Protein AF-A0A3B9L7R1-F1 (afdb_monomer_lite)

Radius of gyration: 24.93 Å; chains: 1; bounding box: 44×36×68 Å

pLDDT: mean 89.35, std 8.51, range [60.0, 98.0]

Secondary structure (DSSP, 8-state):
--SGGGG--TTEEEEEEEETTTEEEEEEEE-SSHHHHHHHHHHHHHHHHHHTTS-GGGSPPTTSS-GGG---PPPPPGGG-----EEEEEEES-TTHHHHHHHHHHHTT--EEEEEEEPPPTT--EEEEEEEE-

Foldseek 3Di:
DPDPQVPQDDQKDKDWDADPPVGTDIDIGRPDDDVVVVVVVVVLVVLCVVCVPPDPVPHCPNVNDDPVPDDDDDDDDPVPDDDKDKDKDKDFPDPPPVVVVVVVCVVVVWAWPDKDWDDDDVPDRIIIIITITD

Structure (mmCIF, N/CA/C/O backbone):
data_AF-A0A3B9L7R1-F1
#
_entry.id   AF-A0A3B9L7R1-F1
#
loop_
_atom_site.group_PDB
_atom_site.id
_atom_site.type_symbol
_atom_site.label_atom_id
_atom_site.label_alt_id
_atom_site.label_comp_id
_atom_site.label_asym_id
_atom_site.label_entity_id
_atom_site.label_seq_id
_atom_site.pdbx_PDB_ins_code
_atom_site.Cartn_x
_atom_site.Cartn_y
_atom_site.Cartn_z
_atom_site.occupancy
_atom_site.B_iso_or_equiv
_atom_site.auth_seq_id
_atom_site.auth_comp_id
_atom_site.auth_asym_id
_atom_site.auth_atom_id
_atom_site.pdbx_PDB_model_num
ATOM 1 N N . GLU A 1 1 ? 4.585 0.210 10.144 1.00 60.00 1 GLU A N 1
ATOM 2 C CA . GLU A 1 1 ? 6.031 0.417 10.405 1.00 60.00 1 GLU A CA 1
ATOM 3 C C . GLU A 1 1 ? 6.933 -0.727 9.938 1.00 60.00 1 GLU A C 1
ATOM 5 O O . GLU A 1 1 ? 7.865 -0.462 9.199 1.00 60.00 1 GLU A O 1
ATOM 10 N N . LYS A 1 2 ? 6.668 -2.006 10.263 1.00 78.19 2 LYS A N 1
ATOM 11 C CA . LYS A 1 2 ? 7.556 -3.128 9.857 1.00 78.19 2 LYS A CA 1
ATOM 12 C C . LYS A 1 2 ? 7.696 -3.366 8.339 1.00 78.19 2 LYS A C 1
ATOM 14 O O . LYS A 1 2 ? 8.600 -4.076 7.912 1.00 78.19 2 LYS A O 1
ATOM 19 N N . ARG A 1 3 ? 6.785 -2.841 7.512 1.00 85.50 3 ARG A N 1
ATOM 20 C CA . ARG A 1 3 ? 6.830 -2.999 6.048 1.00 85.50 3 ARG A CA 1
ATOM 21 C C . ARG A 1 3 ? 7.720 -1.916 5.443 1.00 85.50 3 ARG A C 1
ATOM 23 O O . ARG A 1 3 ? 7.533 -0.749 5.760 1.00 85.50 3 ARG A O 1
ATOM 30 N N . LEU A 1 4 ? 8.624 -2.289 4.533 1.00 85.62 4 LEU A N 1
ATOM 31 C CA . LEU A 1 4 ? 9.566 -1.350 3.903 1.00 85.62 4 LEU A CA 1
ATOM 32 C C . LEU A 1 4 ? 8.863 -0.150 3.254 1.00 85.62 4 LEU A C 1
ATOM 34 O O . LEU A 1 4 ? 9.280 0.981 3.475 1.00 85.62 4 LEU A O 1
ATOM 38 N N . ILE A 1 5 ? 7.745 -0.380 2.557 1.00 92.50 5 ILE A N 1
ATOM 39 C CA . ILE A 1 5 ? 6.967 0.694 1.919 1.00 92.50 5 ILE A CA 1
ATOM 40 C C . ILE A 1 5 ? 6.410 1.721 2.920 1.00 92.50 5 ILE A C 1
ATOM 42 O O . ILE A 1 5 ? 6.245 2.880 2.572 1.00 92.50 5 ILE A O 1
ATOM 46 N N . ALA A 1 6 ? 6.179 1.333 4.179 1.00 92.69 6 ALA A N 1
ATOM 47 C CA . ALA A 1 6 ? 5.693 2.246 5.215 1.00 92.69 6 ALA A CA 1
ATOM 48 C C . ALA A 1 6 ? 6.770 3.231 5.706 1.00 92.69 6 ALA A C 1
ATOM 50 O O . ALA A 1 6 ? 6.447 4.152 6.445 1.00 92.69 6 ALA A O 1
ATOM 51 N N . ASN A 1 7 ? 8.035 3.016 5.332 1.00 91.44 7 ASN A N 1
ATOM 52 C CA . ASN A 1 7 ? 9.168 3.874 5.690 1.00 91.44 7 ASN A CA 1
ATOM 53 C C . ASN A 1 7 ? 9.661 4.707 4.494 1.00 91.44 7 ASN A C 1
ATOM 55 O O . ASN A 1 7 ? 10.719 5.332 4.564 1.00 91.44 7 ASN A O 1
ATOM 59 N N . VAL A 1 8 ? 8.917 4.696 3.386 1.00 91.75 8 VAL A N 1
ATOM 60 C CA . VAL A 1 8 ? 9.177 5.534 2.214 1.00 91.75 8 VAL A CA 1
ATOM 61 C C . VAL A 1 8 ? 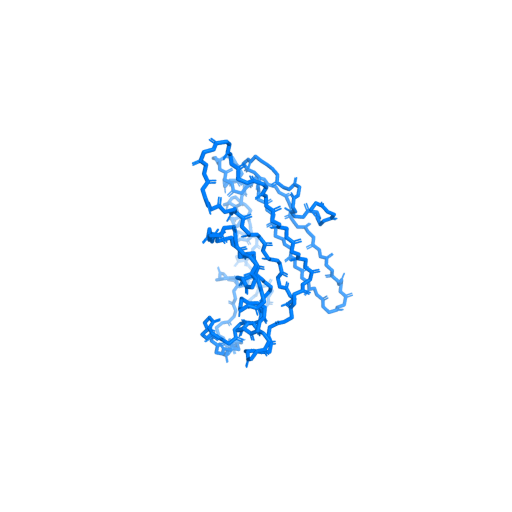8.664 6.929 2.545 1.00 91.75 8 VAL A C 1
ATOM 63 O O . VAL A 1 8 ? 7.462 7.167 2.575 1.00 91.75 8 VAL A O 1
ATOM 66 N N . ASN A 1 9 ? 9.595 7.827 2.857 1.00 89.56 9 ASN A N 1
ATOM 67 C CA . ASN A 1 9 ? 9.307 9.168 3.355 1.00 89.56 9 ASN A CA 1
ATOM 68 C C . ASN A 1 9 ? 9.785 10.244 2.371 1.00 89.56 9 ASN A C 1
ATOM 70 O O . ASN A 1 9 ? 10.640 10.002 1.517 1.00 89.56 9 ASN A O 1
ATOM 74 N N . GLY A 1 10 ? 9.279 11.466 2.545 1.00 87.31 10 GLY A N 1
ATOM 75 C CA . GLY A 1 10 ? 9.651 12.610 1.712 1.00 87.31 10 GLY A CA 1
ATOM 76 C C . GLY A 1 10 ? 9.084 12.512 0.293 1.00 87.31 10 GLY A C 1
ATOM 77 O O . GLY A 1 10 ? 8.002 11.972 0.090 1.00 87.31 10 GLY A O 1
ATOM 78 N N . ALA A 1 11 ? 9.812 13.042 -0.692 1.00 86.19 11 ALA A N 1
ATOM 79 C CA . ALA A 1 11 ? 9.404 13.066 -2.104 1.00 86.19 11 ALA A CA 1
ATOM 80 C C . ALA A 1 11 ? 9.800 11.788 -2.880 1.00 86.19 11 ALA A C 1
ATOM 82 O O . ALA A 1 11 ? 10.057 11.833 -4.085 1.00 86.19 11 ALA A O 1
ATOM 83 N N . MET A 1 12 ? 9.915 10.659 -2.179 1.00 94.62 12 MET A N 1
ATOM 84 C CA . MET A 1 12 ? 10.350 9.383 -2.744 1.00 94.62 12 MET A CA 1
ATOM 85 C C . MET A 1 12 ? 9.148 8.514 -3.101 1.00 94.62 12 MET A C 1
ATOM 87 O O . MET A 1 12 ? 8.154 8.488 -2.379 1.00 94.62 12 MET A O 1
ATOM 91 N N . ASN A 1 13 ? 9.276 7.743 -4.176 1.00 95.69 13 ASN A N 1
ATOM 92 C CA . ASN A 1 13 ? 8.288 6.757 -4.587 1.00 95.69 13 ASN A CA 1
ATOM 93 C C . ASN A 1 13 ? 8.817 5.344 -4.341 1.00 95.69 13 ASN A C 1
ATOM 95 O O . ASN A 1 13 ? 10.026 5.090 -4.314 1.00 95.69 13 ASN A O 1
ATOM 99 N N . ALA A 1 14 ? 7.885 4.407 -4.202 1.00 96.06 14 ALA A N 1
ATOM 100 C CA . ALA A 1 14 ? 8.196 2.995 -4.130 1.00 96.06 14 ALA A CA 1
ATOM 101 C C . ALA A 1 14 ? 7.119 2.144 -4.797 1.00 96.06 14 ALA A C 1
ATOM 103 O O . ALA A 1 14 ? 5.929 2.425 -4.673 1.00 96.06 14 ALA A O 1
ATOM 104 N N . VAL A 1 15 ? 7.546 1.066 -5.449 1.00 96.81 15 VAL A N 1
ATOM 105 C CA . VAL A 1 15 ? 6.666 0.058 -6.043 1.00 96.81 15 VAL A CA 1
ATOM 106 C C . VAL A 1 15 ? 7.059 -1.308 -5.493 1.00 96.81 15 VAL A C 1
ATOM 108 O O . VAL A 1 15 ? 8.208 -1.729 -5.630 1.00 96.81 15 VAL A O 1
ATOM 111 N N . VAL A 1 16 ? 6.111 -1.999 -4.855 1.00 96.69 16 VAL A N 1
ATOM 112 C CA . VAL A 1 16 ? 6.280 -3.394 -4.427 1.00 96.69 16 VAL A CA 1
ATOM 113 C C . VAL A 1 16 ? 5.617 -4.296 -5.455 1.00 96.69 16 VAL A C 1
ATOM 115 O O . VAL A 1 16 ? 4.417 -4.184 -5.691 1.00 96.69 16 VAL A O 1
ATOM 118 N N . VAL A 1 17 ? 6.386 -5.214 -6.031 1.00 96.88 17 VAL A N 1
ATOM 119 C CA . VAL A 1 17 ? 5.893 -6.228 -6.970 1.00 96.88 17 VAL A CA 1
ATOM 120 C C . VAL A 1 17 ? 6.008 -7.591 -6.301 1.00 96.88 17 VAL A C 1
ATOM 122 O O . VAL A 1 17 ? 7.053 -7.925 -5.748 1.00 96.88 17 VAL A O 1
ATOM 125 N N . LYS A 1 18 ? 4.931 -8.380 -6.312 1.00 96.31 18 LYS A N 1
ATOM 126 C CA . LYS A 1 18 ? 4.914 -9.740 -5.763 1.00 96.31 18 LYS A CA 1
ATOM 127 C C . LYS A 1 18 ? 4.829 -10.740 -6.908 1.00 96.31 18 LYS A C 1
ATOM 129 O O . LYS A 1 18 ? 3.757 -10.944 -7.464 1.00 96.31 18 LYS A O 1
ATOM 134 N N . GLY A 1 19 ? 5.957 -11.365 -7.230 1.00 96.88 19 GLY A N 1
ATOM 135 C CA . GLY A 1 19 ? 5.985 -12.523 -8.118 1.00 96.88 19 GLY A CA 1
ATOM 136 C C . GLY A 1 19 ? 5.716 -13.823 -7.359 1.00 96.88 19 GLY A C 1
ATOM 137 O O . GLY A 1 19 ? 5.977 -13.927 -6.154 1.00 96.88 19 GLY A O 1
ATOM 138 N N . ASP A 1 20 ? 5.213 -14.816 -8.082 1.00 96.12 20 ASP A N 1
ATOM 139 C CA . ASP A 1 20 ? 5.009 -16.187 -7.616 1.00 96.12 20 ASP A CA 1
ATOM 140 C C . ASP A 1 20 ? 6.343 -16.881 -7.291 1.00 96.12 20 ASP A C 1
ATOM 142 O O . ASP A 1 20 ? 6.489 -17.431 -6.201 1.00 96.12 20 ASP A O 1
ATOM 146 N N . ALA A 1 21 ? 7.340 -16.768 -8.175 1.00 96.06 21 ALA A N 1
ATOM 147 C CA . ALA A 1 21 ? 8.665 -17.364 -7.999 1.00 96.06 21 ALA A CA 1
ATOM 148 C C . ALA A 1 21 ? 9.653 -16.447 -7.253 1.00 96.06 21 ALA A C 1
ATOM 150 O O . ALA A 1 21 ? 10.284 -16.864 -6.284 1.00 96.06 21 ALA A O 1
ATOM 151 N N . VAL A 1 22 ? 9.788 -15.185 -7.684 1.00 96.44 22 VAL A N 1
ATOM 152 C CA . VAL A 1 22 ? 10.776 -14.234 -7.122 1.00 96.44 22 VAL A CA 1
ATOM 153 C C . VAL A 1 22 ? 10.361 -13.674 -5.756 1.00 96.44 22 VAL A C 1
ATOM 155 O O . VAL A 1 22 ? 11.182 -13.153 -5.004 1.00 96.44 22 VAL A O 1
ATOM 158 N N . GLY A 1 23 ? 9.082 -13.796 -5.396 1.00 95.88 23 GLY A N 1
ATOM 159 C CA . GLY A 1 23 ? 8.561 -13.225 -4.163 1.00 95.88 23 GLY A CA 1
ATOM 160 C C . GLY A 1 23 ? 8.419 -11.696 -4.225 1.00 95.88 23 GLY A C 1
ATOM 161 O O . GLY A 1 23 ? 8.178 -11.148 -5.300 1.00 95.88 23 GLY A O 1
ATOM 162 N N . PRO A 1 24 ? 8.438 -10.998 -3.072 1.00 94.88 24 PRO A N 1
ATOM 163 C CA . PRO A 1 24 ? 8.286 -9.547 -3.031 1.00 94.88 24 PRO A CA 1
ATOM 164 C C . PRO A 1 24 ? 9.594 -8.828 -3.399 1.00 94.88 24 PRO A C 1
ATOM 166 O O . PRO A 1 24 ? 10.605 -8.986 -2.719 1.00 94.88 24 PRO A O 1
ATOM 169 N N . THR A 1 25 ? 9.545 -7.972 -4.414 1.00 96.38 25 THR A N 1
ATOM 170 C CA . THR A 1 25 ? 10.625 -7.057 -4.813 1.00 96.38 25 THR A CA 1
ATOM 171 C C . THR A 1 25 ? 10.189 -5.608 -4.610 1.00 96.38 25 THR A C 1
ATOM 173 O O . THR A 1 25 ? 9.035 -5.269 -4.871 1.00 96.38 25 THR A O 1
ATOM 176 N N . LEU A 1 26 ? 11.102 -4.749 -4.155 1.00 95.56 26 LEU A N 1
ATOM 177 C CA . LEU A 1 26 ? 10.859 -3.323 -3.924 1.00 95.56 26 LEU A CA 1
ATOM 178 C C . LEU A 1 26 ? 11.737 -2.492 -4.863 1.00 95.56 26 LEU A C 1
ATOM 180 O O . LEU A 1 26 ? 12.957 -2.637 -4.851 1.00 95.56 26 LEU A O 1
ATOM 184 N N . TYR A 1 27 ? 11.118 -1.583 -5.605 1.00 96.31 27 TYR A N 1
ATOM 185 C CA . TYR A 1 27 ? 11.792 -0.562 -6.402 1.00 96.31 27 TYR A CA 1
ATOM 186 C C . TYR A 1 27 ? 11.580 0.778 -5.709 1.00 96.31 27 TYR A C 1
ATOM 188 O O . TYR A 1 27 ? 10.436 1.146 -5.452 1.00 96.31 27 TYR A O 1
ATOM 196 N N . TYR A 1 28 ? 12.658 1.477 -5.366 1.00 96.12 28 TYR A N 1
ATOM 197 C CA . TYR A 1 28 ? 12.626 2.706 -4.571 1.00 96.12 28 TYR A CA 1
ATOM 198 C C . TYR A 1 28 ? 13.508 3.775 -5.214 1.00 96.12 28 TYR A C 1
ATOM 200 O O . TYR A 1 28 ? 14.631 3.486 -5.623 1.00 96.12 28 TYR A O 1
ATOM 208 N N . GLY A 1 29 ? 13.011 5.008 -5.285 1.00 95.31 29 GLY A N 1
ATOM 209 C CA . GLY A 1 29 ? 13.726 6.120 -5.904 1.00 95.31 29 GLY A CA 1
ATOM 210 C C . GLY A 1 29 ? 12.889 7.394 -5.959 1.00 95.31 29 GLY A C 1
ATOM 211 O O . GLY A 1 29 ? 11.747 7.422 -5.503 1.00 95.31 29 GLY A O 1
ATOM 212 N N . ALA A 1 30 ? 13.453 8.464 -6.516 1.00 94.75 30 ALA A N 1
ATOM 213 C CA . ALA A 1 30 ? 12.689 9.677 -6.785 1.00 94.75 30 ALA A CA 1
ATOM 214 C C . ALA A 1 30 ? 11.674 9.395 -7.904 1.00 94.75 30 ALA A C 1
ATOM 216 O O . ALA A 1 30 ? 12.059 8.984 -8.996 1.00 94.75 30 ALA A O 1
ATOM 217 N N . GLY A 1 31 ? 10.384 9.601 -7.633 1.00 93.06 31 GLY A N 1
ATOM 218 C CA . GLY A 1 31 ? 9.323 9.413 -8.632 1.00 93.06 31 GLY A CA 1
ATOM 219 C C . GLY A 1 31 ? 8.888 10.692 -9.341 1.00 93.06 31 GLY A C 1
ATOM 220 O O . GLY A 1 31 ? 7.933 10.668 -10.111 1.00 93.06 31 GLY A O 1
ATOM 221 N N . ALA A 1 32 ? 9.553 11.809 -9.050 1.00 92.31 32 ALA A N 1
ATOM 222 C CA . ALA A 1 32 ? 9.305 13.110 -9.650 1.00 92.31 32 ALA A CA 1
ATOM 223 C C . ALA A 1 32 ? 10.597 13.943 -9.666 1.00 92.31 32 ALA A C 1
ATOM 225 O O . ALA A 1 32 ? 11.584 13.600 -9.014 1.00 92.31 32 ALA A O 1
ATOM 226 N N . GLY A 1 33 ? 10.565 15.067 -10.384 1.00 93.75 33 GLY A N 1
ATOM 227 C CA . GLY A 1 33 ? 11.691 15.992 -10.526 1.00 93.75 33 GLY A CA 1
ATOM 228 C C . GLY A 1 33 ? 12.272 15.995 -11.938 1.00 93.75 33 GLY A C 1
ATOM 229 O O . GLY A 1 33 ? 12.137 15.026 -12.678 1.00 93.75 33 GLY A O 1
ATOM 230 N N . ALA A 1 34 ? 12.915 17.101 -12.319 1.00 96.31 34 ALA A N 1
ATOM 231 C CA . ALA A 1 34 ? 13.405 17.295 -13.683 1.00 96.31 34 ALA A CA 1
ATOM 232 C C . ALA A 1 34 ? 14.426 16.222 -14.098 1.00 96.31 34 ALA A C 1
ATOM 234 O O . ALA A 1 34 ? 14.240 15.572 -15.122 1.00 96.31 34 ALA A O 1
ATOM 235 N N . GLU A 1 35 ? 15.464 15.995 -13.289 1.00 95.94 35 GLU A N 1
ATOM 236 C CA . GLU A 1 35 ? 16.515 15.019 -13.605 1.00 95.94 35 GLU A CA 1
ATOM 237 C C . GLU A 1 35 ? 16.044 13.555 -13.496 1.00 95.94 35 GLU A C 1
ATOM 239 O O . GLU A 1 35 ? 16.293 12.806 -14.442 1.00 95.94 35 GLU A O 1
ATOM 244 N N . PRO A 1 36 ? 15.316 13.118 -12.439 1.00 94.06 36 PRO A N 1
ATOM 245 C CA . PRO A 1 36 ? 14.785 11.752 -12.379 1.00 94.06 36 PRO A CA 1
ATOM 246 C C . PRO A 1 36 ? 13.859 11.415 -13.552 1.00 94.06 36 PRO A C 1
ATOM 248 O O . PRO A 1 36 ? 13.988 10.349 -14.152 1.00 94.06 36 PRO A O 1
ATOM 251 N N . THR A 1 37 ? 12.976 12.342 -13.933 1.00 95.81 37 THR A N 1
ATOM 252 C CA . THR A 1 37 ? 12.086 12.149 -15.084 1.00 95.81 37 THR A CA 1
ATOM 253 C C . THR A 1 37 ? 12.866 12.153 -16.401 1.00 95.81 37 THR A C 1
ATOM 255 O O . THR A 1 37 ? 12.630 11.293 -17.246 1.00 95.81 37 THR A O 1
ATOM 258 N N . ALA A 1 38 ? 13.831 13.066 -16.580 1.00 97.06 38 ALA A N 1
ATOM 259 C CA . ALA A 1 38 ? 14.669 13.102 -17.781 1.00 97.06 38 ALA A CA 1
ATOM 260 C C . ALA A 1 38 ? 15.504 11.823 -17.949 1.00 97.06 38 ALA A C 1
ATOM 262 O O . ALA A 1 38 ? 15.672 11.353 -19.071 1.00 97.06 38 ALA A O 1
ATOM 263 N N . SER A 1 39 ? 15.979 11.233 -16.849 1.00 96.75 39 SER A N 1
ATOM 264 C CA . SER A 1 39 ? 16.698 9.955 -16.859 1.00 96.75 39 SER A CA 1
ATOM 265 C C . SER A 1 39 ? 15.862 8.832 -17.487 1.00 96.75 39 SER A C 1
ATOM 267 O O . SER A 1 39 ? 16.340 8.146 -18.390 1.00 96.75 39 SER A O 1
ATOM 269 N N . ALA A 1 40 ? 14.590 8.701 -17.088 1.00 94.56 40 ALA A N 1
ATOM 270 C CA . ALA A 1 40 ? 13.672 7.724 -17.679 1.00 94.56 40 ALA A CA 1
ATOM 271 C C . ALA A 1 40 ? 13.416 7.999 -19.172 1.00 94.56 40 ALA A C 1
ATOM 273 O O . ALA A 1 40 ? 13.486 7.084 -19.986 1.00 94.56 40 ALA A O 1
ATOM 274 N N . VAL A 1 41 ? 13.214 9.267 -19.551 1.00 95.38 41 VAL A N 1
ATOM 275 C CA . VAL A 1 41 ? 13.033 9.658 -20.962 1.00 95.38 41 VAL A CA 1
ATOM 276 C C . VAL A 1 41 ? 14.256 9.291 -21.812 1.00 95.38 41 VAL A C 1
ATOM 278 O O . VAL A 1 41 ? 14.110 8.762 -22.911 1.00 95.38 41 VAL A O 1
ATOM 281 N N . VAL A 1 42 ? 15.473 9.557 -21.326 1.00 96.62 42 VAL A N 1
ATOM 282 C CA . VAL A 1 42 ? 16.710 9.224 -22.051 1.00 96.62 42 VAL A CA 1
ATOM 283 C C . VAL A 1 42 ? 16.897 7.711 -22.171 1.00 96.62 42 VAL A C 1
ATOM 285 O O . VAL A 1 42 ? 17.340 7.252 -23.223 1.00 96.62 42 VAL A O 1
ATOM 288 N N . ALA A 1 43 ? 16.541 6.934 -21.143 1.00 92.38 43 ALA A N 1
ATOM 289 C CA . ALA A 1 43 ? 16.587 5.474 -21.207 1.00 92.38 43 ALA A CA 1
ATOM 290 C C . ALA A 1 43 ? 15.699 4.931 -22.342 1.00 92.38 43 ALA A C 1
ATOM 292 O O . ALA A 1 43 ? 16.196 4.192 -23.193 1.00 92.38 43 ALA A O 1
ATOM 293 N N . ASP A 1 44 ? 14.446 5.391 -22.435 1.00 89.06 44 ASP A N 1
ATOM 294 C CA . ASP A 1 44 ? 13.525 4.990 -23.508 1.00 89.06 44 ASP A CA 1
ATOM 295 C C . ASP A 1 44 ? 14.053 5.385 -24.899 1.00 89.06 44 ASP A C 1
ATOM 297 O O . ASP A 1 44 ? 13.984 4.601 -25.849 1.00 89.06 44 ASP A O 1
ATOM 301 N N . LEU A 1 45 ? 14.635 6.584 -25.039 1.00 91.62 45 LEU A N 1
ATOM 302 C CA . LEU A 1 45 ? 15.249 7.023 -26.299 1.00 91.62 45 LEU A CA 1
ATOM 303 C C . LEU A 1 45 ? 16.407 6.110 -26.729 1.00 91.62 45 LEU A C 1
ATOM 305 O O . LEU A 1 45 ? 16.534 5.790 -27.915 1.00 91.62 45 LEU A O 1
ATOM 309 N N . VAL A 1 46 ? 17.245 5.680 -25.782 1.00 90.50 46 VAL A N 1
ATOM 310 C CA . VAL A 1 46 ? 18.349 4.748 -26.047 1.00 90.50 46 VAL A CA 1
ATOM 311 C C . VAL A 1 46 ? 17.817 3.375 -26.452 1.00 90.50 46 VAL A C 1
ATOM 313 O O . VAL A 1 46 ? 18.318 2.804 -27.424 1.00 90.50 46 VAL A O 1
ATOM 316 N N . ASP A 1 47 ? 16.796 2.860 -25.769 1.00 86.06 47 ASP A N 1
ATOM 317 C CA . ASP A 1 47 ? 16.186 1.569 -26.098 1.00 86.06 47 ASP A CA 1
ATOM 318 C C . ASP A 1 47 ? 15.581 1.577 -27.508 1.00 86.06 47 ASP A C 1
ATOM 320 O O . ASP A 1 47 ? 15.847 0.672 -28.306 1.00 86.06 47 ASP A O 1
ATOM 324 N N . ILE A 1 48 ? 14.860 2.642 -27.873 1.00 84.94 48 ILE A N 1
ATOM 325 C CA . ILE A 1 48 ? 14.311 2.824 -29.224 1.00 84.94 48 ILE A CA 1
ATOM 326 C C . ILE A 1 48 ? 15.432 2.864 -30.273 1.00 84.94 48 ILE A C 1
ATOM 328 O O . ILE A 1 48 ? 15.342 2.174 -31.293 1.00 84.94 48 ILE A O 1
ATOM 332 N N . ALA A 1 49 ? 16.496 3.637 -30.032 1.00 88.31 49 ALA A N 1
ATOM 333 C CA . ALA A 1 49 ? 17.600 3.788 -30.979 1.00 88.31 49 ALA A CA 1
ATOM 334 C C . ALA A 1 49 ? 18.375 2.476 -31.188 1.00 88.31 49 ALA A C 1
ATOM 336 O O . ALA A 1 49 ? 18.703 2.116 -32.319 1.00 88.31 49 ALA A O 1
ATOM 337 N N . ARG A 1 50 ? 18.631 1.715 -30.115 1.00 84.81 50 ARG A N 1
ATOM 338 C CA . ARG A 1 50 ? 19.334 0.421 -30.186 1.00 84.81 50 ARG A CA 1
ATOM 339 C C . ARG A 1 50 ? 18.546 -0.636 -30.950 1.00 84.81 50 ARG A C 1
ATOM 341 O O . ARG A 1 50 ? 19.138 -1.484 -31.615 1.00 84.81 50 ARG A O 1
ATOM 348 N N . LEU A 1 51 ? 17.222 -0.602 -30.842 1.00 83.12 51 LEU A N 1
ATOM 349 C CA . LEU A 1 51 ? 16.333 -1.613 -31.409 1.00 83.12 51 LEU A CA 1
ATOM 350 C C . LEU A 1 51 ? 15.831 -1.267 -32.816 1.00 83.12 51 LEU A C 1
ATOM 352 O O . LEU A 1 51 ? 15.114 -2.066 -33.420 1.00 83.12 51 LEU A O 1
ATOM 356 N N . GLN A 1 52 ? 16.239 -0.126 -33.378 1.00 79.06 52 GLN A N 1
ATOM 357 C CA . GLN A 1 52 ? 15.798 0.338 -34.695 1.00 79.06 52 GLN A CA 1
ATOM 358 C C . GLN A 1 52 ? 16.096 -0.669 -35.821 1.00 79.06 52 GLN A C 1
ATOM 360 O O . GLN A 1 52 ? 15.260 -0.868 -36.705 1.00 79.06 52 GLN A O 1
ATOM 365 N N . SER A 1 53 ? 17.243 -1.352 -35.752 1.00 80.38 53 SER A N 1
ATOM 366 C CA . SER A 1 53 ? 17.655 -2.388 -36.715 1.00 80.38 53 SER A CA 1
ATOM 367 C C . SER A 1 53 ? 17.322 -3.819 -36.273 1.00 80.38 53 SER A C 1
ATOM 369 O O . SER A 1 53 ? 17.575 -4.760 -37.021 1.00 80.38 53 SER A O 1
ATOM 371 N N . ALA A 1 54 ? 16.780 -4.011 -35.065 1.00 80.12 54 ALA A N 1
ATOM 372 C CA . ALA A 1 54 ? 16.415 -5.332 -34.554 1.00 80.12 54 ALA A CA 1
ATOM 373 C C . ALA A 1 54 ? 15.124 -5.835 -35.216 1.00 80.12 54 ALA A C 1
ATOM 375 O O . ALA A 1 54 ? 14.260 -5.032 -35.576 1.00 80.12 54 ALA A O 1
ATOM 376 N N . SER A 1 55 ? 14.962 -7.151 -35.360 1.00 76.62 55 SER A N 1
ATOM 377 C CA . SER A 1 55 ? 13.687 -7.744 -35.793 1.00 76.62 55 SER A CA 1
ATOM 378 C C . SER A 1 55 ? 12.594 -7.494 -34.748 1.00 76.62 55 SER A C 1
ATOM 380 O O . SER A 1 55 ? 12.897 -7.355 -33.565 1.00 76.62 55 SER A O 1
ATOM 382 N N . THR A 1 56 ? 11.323 -7.441 -35.156 1.00 72.06 56 THR A N 1
ATOM 383 C CA . THR A 1 56 ? 10.186 -7.154 -34.259 1.00 72.06 56 THR A CA 1
ATOM 384 C C . THR A 1 56 ? 10.127 -8.088 -33.045 1.00 72.06 56 THR A C 1
ATOM 386 O O . THR A 1 56 ? 9.769 -7.642 -31.959 1.00 72.06 56 THR A O 1
ATOM 389 N N . GLU A 1 57 ? 10.535 -9.353 -33.193 1.00 72.75 57 GLU A N 1
ATOM 390 C CA . GLU A 1 57 ? 10.585 -10.337 -32.100 1.00 72.75 57 GLU A CA 1
ATOM 391 C C . GLU A 1 57 ? 11.644 -10.019 -31.033 1.00 72.75 57 GLU A C 1
ATOM 393 O O . GLU A 1 57 ? 11.520 -10.453 -29.890 1.00 72.75 57 GLU A O 1
ATOM 398 N N . GLN A 1 58 ? 12.680 -9.262 -31.398 1.00 70.75 58 GLN A N 1
ATOM 399 C CA . GLN A 1 58 ? 13.797 -8.884 -30.529 1.00 70.75 58 GLN A CA 1
ATOM 400 C C . GLN A 1 58 ? 13.619 -7.494 -29.905 1.00 70.75 58 GLN A C 1
ATOM 402 O O . GLN A 1 58 ? 14.473 -7.061 -29.129 1.00 70.75 58 GLN A O 1
ATOM 407 N N . ARG A 1 59 ? 12.543 -6.771 -30.247 1.00 71.94 59 ARG A N 1
ATOM 408 C CA . ARG A 1 59 ? 12.262 -5.441 -29.697 1.00 71.94 59 ARG A CA 1
ATOM 409 C C . ARG A 1 59 ? 11.467 -5.548 -28.401 1.00 71.94 59 ARG A C 1
ATOM 411 O O . ARG A 1 59 ? 10.539 -6.347 -28.285 1.00 71.94 59 ARG A O 1
ATOM 418 N N . VAL A 1 60 ? 11.769 -4.663 -27.456 1.00 68.75 60 VAL A N 1
ATOM 419 C CA . VAL A 1 60 ? 10.813 -4.315 -26.403 1.00 68.75 60 VAL A CA 1
ATOM 420 C C . VAL A 1 60 ? 9.594 -3.682 -27.094 1.00 68.75 60 VAL A C 1
ATOM 422 O O . VAL A 1 60 ? 9.786 -2.845 -27.984 1.00 68.75 60 VAL A O 1
ATOM 425 N N . PRO A 1 61 ? 8.349 -4.081 -26.769 1.00 72.88 61 PRO A N 1
ATOM 426 C CA . PRO A 1 61 ? 7.173 -3.472 -27.377 1.00 72.88 61 PRO A CA 1
ATOM 427 C C . PRO A 1 61 ? 7.183 -1.959 -27.158 1.00 72.88 61 PRO A C 1
ATOM 429 O O . PRO A 1 61 ? 7.298 -1.512 -26.022 1.00 72.88 61 PRO A O 1
ATOM 432 N N . TYR A 1 62 ? 7.004 -1.174 -28.223 1.00 70.50 62 TYR A N 1
ATOM 433 C CA . TYR A 1 62 ? 7.012 0.294 -28.136 1.00 70.50 62 TYR A CA 1
ATOM 434 C C . TYR A 1 62 ? 5.980 0.855 -27.150 1.00 70.50 62 TYR A C 1
ATOM 436 O O . TYR A 1 62 ? 6.183 1.919 -26.583 1.00 70.50 62 TYR A O 1
ATOM 444 N N . LEU A 1 63 ? 4.870 0.137 -26.952 1.00 71.69 63 LEU A N 1
ATOM 445 C CA . LEU A 1 63 ? 3.800 0.513 -26.027 1.00 71.69 63 LEU A CA 1
ATOM 446 C C . LEU A 1 63 ? 4.016 -0.022 -24.601 1.00 71.69 63 LEU A C 1
ATOM 448 O O . LEU A 1 63 ? 3.172 0.198 -23.741 1.00 71.69 63 LEU A O 1
ATOM 452 N N . GLY A 1 64 ? 5.084 -0.785 -24.351 1.00 75.12 64 GLY A N 1
ATOM 453 C CA . GLY A 1 64 ? 5.311 -1.480 -23.078 1.00 75.12 64 GLY A CA 1
ATOM 454 C C . GLY A 1 64 ? 4.399 -2.693 -22.839 1.00 75.12 64 GLY A C 1
ATOM 455 O O . GLY A 1 64 ? 4.559 -3.393 -21.843 1.00 75.12 64 GLY A O 1
ATOM 456 N N . PHE A 1 65 ? 3.469 -2.990 -23.753 1.00 76.12 65 PHE A N 1
ATOM 457 C CA . PHE A 1 65 ? 2.613 -4.179 -23.730 1.00 76.12 65 PHE A CA 1
ATOM 458 C C . PHE A 1 65 ? 2.314 -4.677 -25.152 1.00 76.12 65 PHE A C 1
ATOM 460 O O . PHE A 1 65 ? 2.532 -3.974 -26.141 1.00 76.12 65 PHE A O 1
ATOM 467 N N . LYS A 1 66 ? 1.808 -5.909 -25.253 1.00 74.56 66 LYS A N 1
ATOM 468 C CA . LYS A 1 66 ? 1.416 -6.558 -26.508 1.00 74.56 66 LYS A CA 1
ATOM 469 C C . LYS A 1 66 ? -0.108 -6.540 -26.666 1.00 74.56 66 LYS A C 1
ATOM 471 O O . LYS A 1 66 ? -0.816 -7.071 -25.814 1.00 74.56 66 LYS A O 1
ATOM 476 N N . LEU A 1 67 ? -0.605 -5.916 -27.737 1.00 72.44 67 LEU A N 1
ATOM 477 C CA . LEU A 1 67 ? -2.045 -5.788 -28.028 1.00 72.44 67 LEU A CA 1
ATOM 478 C C . LEU A 1 67 ? -2.734 -7.148 -28.224 1.00 72.44 67 LEU A C 1
ATOM 480 O O . LEU A 1 67 ? -3.876 -7.323 -27.820 1.00 72.44 67 LEU A O 1
ATOM 484 N N . ASP A 1 68 ? -2.027 -8.112 -28.807 1.00 76.31 68 ASP A N 1
ATOM 485 C CA . ASP A 1 68 ? -2.497 -9.467 -29.107 1.00 76.31 68 ASP A CA 1
ATOM 486 C C . ASP A 1 68 ? -2.484 -10.414 -27.894 1.00 76.31 68 ASP A C 1
ATOM 488 O O . ASP A 1 68 ? -2.989 -11.530 -27.981 1.00 76.31 68 ASP A O 1
ATOM 492 N N . GLN A 1 69 ? -1.932 -9.979 -26.756 1.00 72.50 69 GLN A N 1
ATOM 493 C CA . GLN A 1 69 ? -1.818 -10.773 -25.524 1.00 72.50 69 GLN A CA 1
ATOM 494 C C . GLN A 1 69 ? -2.564 -10.145 -24.340 1.00 72.50 69 GLN A C 1
ATOM 496 O O .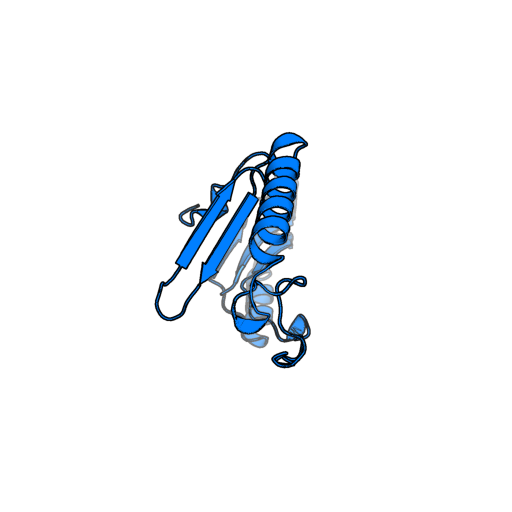 GLN A 1 69 ? -2.276 -10.449 -23.182 1.00 72.50 69 GLN A O 1
ATOM 501 N N . GLN A 1 70 ? -3.520 -9.251 -24.606 1.00 70.19 70 GLN A N 1
ATOM 502 C CA . GLN A 1 70 ? -4.307 -8.629 -23.547 1.00 70.19 70 GLN A CA 1
ATOM 503 C C . GLN A 1 70 ? -5.247 -9.648 -22.896 1.00 70.19 70 GLN A C 1
ATOM 505 O O . GLN A 1 70 ? -6.265 -10.045 -23.459 1.00 70.19 70 GLN A O 1
ATOM 510 N N . LEU A 1 71 ? -4.927 -10.032 -21.662 1.00 78.31 71 LEU A N 1
ATOM 511 C CA . LEU A 1 71 ? -5.882 -10.670 -20.766 1.00 78.31 71 LEU A CA 1
ATOM 512 C C . LEU A 1 71 ? -6.901 -9.615 -20.327 1.00 78.31 71 LEU A C 1
ATOM 514 O O . LEU A 1 71 ? -6.551 -8.643 -19.658 1.00 78.31 71 LEU A O 1
ATOM 518 N N . THR A 1 72 ? -8.168 -9.795 -20.693 1.00 82.12 72 THR A N 1
ATOM 519 C CA . THR A 1 72 ? -9.248 -8.958 -20.163 1.00 82.12 72 THR A CA 1
ATOM 520 C C . THR A 1 72 ? -9.658 -9.493 -18.798 1.00 82.12 72 THR A C 1
ATOM 522 O O . THR A 1 72 ? -10.433 -10.442 -18.696 1.00 82.12 72 THR A O 1
ATOM 525 N N . LEU A 1 73 ? -9.117 -8.896 -17.740 1.00 89.50 73 LEU A N 1
ATOM 526 C CA . LEU A 1 73 ? -9.585 -9.128 -16.378 1.00 89.50 73 LEU A CA 1
ATOM 527 C C . LEU A 1 73 ? -10.635 -8.065 -16.025 1.00 89.50 73 LEU A C 1
ATOM 529 O O . LEU A 1 73 ? -10.390 -6.880 -16.271 1.00 89.50 73 LEU A O 1
ATOM 533 N N . PRO A 1 74 ? -11.800 -8.449 -15.476 1.00 92.44 74 PRO A N 1
ATOM 534 C CA . PRO A 1 74 ? -12.790 -7.478 -15.038 1.00 92.44 74 PRO A CA 1
ATOM 535 C C . PRO A 1 74 ? -12.243 -6.662 -13.862 1.00 92.44 74 PRO A C 1
ATOM 537 O O . PRO A 1 74 ? -11.604 -7.198 -12.956 1.00 92.44 74 PRO A O 1
ATOM 540 N N . ILE A 1 75 ? -12.514 -5.358 -13.867 1.00 94.31 75 ILE A N 1
ATOM 541 C CA . ILE A 1 75 ? -12.220 -4.484 -12.730 1.00 94.31 75 ILE A CA 1
ATOM 542 C C . ILE A 1 75 ? -13.318 -4.705 -11.690 1.00 94.31 75 ILE A C 1
ATOM 544 O O . ILE A 1 75 ? -14.493 -4.481 -11.981 1.00 94.31 75 ILE A O 1
ATOM 548 N N . LEU A 1 76 ? -12.939 -5.142 -10.489 1.00 96.56 76 LEU A N 1
ATOM 549 C CA . LEU A 1 76 ? -13.895 -5.362 -9.407 1.00 96.56 76 LEU A CA 1
ATOM 550 C C . LEU A 1 76 ? -14.446 -4.027 -8.876 1.00 96.56 76 LEU A C 1
ATOM 552 O O . LEU A 1 76 ? -13.673 -3.084 -8.669 1.00 96.56 76 LEU A O 1
ATOM 556 N N . PRO A 1 77 ? -15.759 -3.934 -8.597 1.00 97.88 77 PRO A N 1
ATOM 557 C CA . PRO A 1 77 ? -16.312 -2.856 -7.790 1.00 97.88 77 PRO A CA 1
ATOM 558 C C . PRO A 1 77 ? -15.664 -2.821 -6.402 1.00 97.88 77 PRO A C 1
ATOM 560 O O . PRO A 1 77 ? -15.339 -3.859 -5.830 1.00 97.88 77 PRO A O 1
ATOM 563 N N . ILE A 1 78 ? -15.553 -1.632 -5.802 1.00 97.06 78 ILE A N 1
ATOM 564 C CA . ILE A 1 78 ? -14.942 -1.474 -4.470 1.00 97.06 78 ILE A CA 1
ATOM 565 C C . ILE A 1 78 ? -15.627 -2.321 -3.384 1.00 97.06 78 ILE A C 1
ATOM 567 O O . ILE A 1 78 ? -14.968 -2.767 -2.453 1.00 97.06 78 ILE A O 1
ATOM 571 N N . ALA A 1 79 ? -16.931 -2.585 -3.522 1.00 96.31 79 ALA A N 1
ATOM 572 C CA . ALA A 1 79 ? -17.703 -3.403 -2.585 1.00 96.31 79 ALA A CA 1
ATOM 573 C C . ALA A 1 79 ? -17.292 -4.888 -2.571 1.00 96.31 79 ALA A C 1
ATOM 575 O O . ALA A 1 79 ? -17.619 -5.595 -1.624 1.00 96.31 79 ALA A O 1
ATOM 576 N N . GLU A 1 80 ? -16.588 -5.354 -3.605 1.00 96.75 80 GLU A N 1
ATOM 577 C CA . GLU A 1 80 ? -16.087 -6.729 -3.714 1.00 96.75 80 GLU A CA 1
ATOM 578 C C . GLU A 1 80 ? -14.615 -6.850 -3.278 1.00 96.75 80 GLU A C 1
ATOM 580 O O . GLU A 1 80 ? -14.066 -7.950 -3.223 1.00 96.75 80 GLU A O 1
ATOM 585 N N . VAL A 1 81 ? -13.956 -5.731 -2.948 1.00 96.75 81 VAL A N 1
ATOM 586 C CA . VAL A 1 81 ? -12.574 -5.721 -2.458 1.00 96.75 81 VAL A CA 1
ATOM 587 C C . VAL A 1 81 ? -12.555 -6.013 -0.959 1.00 96.75 81 VAL A C 1
ATOM 589 O O . VAL A 1 81 ? -13.137 -5.281 -0.162 1.00 96.75 81 VAL A O 1
ATOM 592 N N . SER A 1 82 ? -11.820 -7.051 -0.560 1.00 95.44 82 SER A N 1
ATOM 593 C CA . SER A 1 82 ? -11.575 -7.355 0.852 1.00 95.44 82 SER A CA 1
ATOM 594 C C . SER A 1 82 ? -10.404 -6.527 1.382 1.00 95.44 82 SER A C 1
ATOM 596 O O . SER A 1 82 ? -9.282 -6.648 0.889 1.00 95.44 82 SER A O 1
ATOM 598 N N . SER A 1 83 ? -10.647 -5.714 2.408 1.00 96.19 83 SER A N 1
ATOM 599 C CA . SER A 1 83 ? -9.621 -4.940 3.113 1.00 96.19 83 SER A CA 1
ATOM 600 C C . SER A 1 83 ? -10.007 -4.752 4.575 1.00 96.19 83 SER A C 1
ATOM 602 O O . SER A 1 83 ? -11.187 -4.645 4.895 1.00 96.19 83 SER A O 1
ATOM 604 N N . ALA A 1 84 ? -9.002 -4.635 5.439 1.00 96.06 84 ALA A N 1
ATOM 605 C CA . ALA A 1 84 ? -9.181 -4.158 6.803 1.00 96.06 84 ALA A CA 1
ATOM 606 C C . ALA A 1 84 ? -9.466 -2.646 6.826 1.00 96.06 84 ALA A C 1
ATOM 608 O O . ALA A 1 84 ? -9.067 -1.912 5.912 1.00 96.06 84 ALA A O 1
ATOM 609 N N . TYR A 1 85 ? -10.108 -2.181 7.899 1.00 96.62 85 TYR A N 1
ATOM 610 C CA . TYR A 1 85 ? -10.504 -0.787 8.088 1.00 96.62 85 TYR A CA 1
ATOM 611 C C . TYR A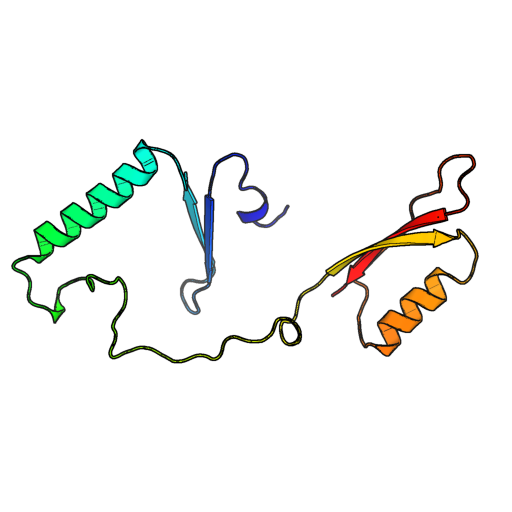 1 85 ? -10.009 -0.214 9.417 1.00 96.62 85 TYR A C 1
ATOM 613 O O . TYR A 1 85 ? -10.037 -0.871 10.456 1.00 96.62 85 TYR A O 1
ATOM 621 N N . TYR A 1 86 ? -9.622 1.063 9.373 1.00 97.00 86 TYR A N 1
ATOM 622 C CA . TYR A 1 86 ? -9.511 1.938 10.539 1.00 97.00 86 TYR A CA 1
ATOM 623 C C . TYR A 1 86 ? -10.807 2.743 10.644 1.00 97.00 86 TYR A C 1
ATOM 625 O O . TYR A 1 86 ? -11.088 3.590 9.795 1.00 97.00 86 TYR A O 1
ATOM 633 N N . LEU A 1 87 ? -11.605 2.476 11.672 1.00 96.50 87 LEU A N 1
ATOM 634 C CA . LEU A 1 87 ? -12.843 3.195 11.951 1.00 96.50 87 LEU A CA 1
ATOM 635 C C . LEU A 1 87 ? -12.614 4.115 13.148 1.00 96.50 87 LEU A C 1
ATOM 637 O O . LEU A 1 87 ? -12.252 3.643 14.223 1.00 96.50 87 LEU A O 1
ATOM 641 N N . ARG A 1 88 ? -12.846 5.419 12.980 1.00 95.50 88 ARG A N 1
ATOM 642 C CA . ARG A 1 88 ? -12.855 6.394 14.078 1.00 95.50 88 ARG A CA 1
ATOM 643 C C . ARG A 1 88 ? -14.219 7.054 14.148 1.00 95.50 88 ARG A C 1
ATOM 645 O O . ARG A 1 88 ? -14.683 7.608 13.155 1.00 95.50 88 ARG A O 1
ATOM 652 N N . MET A 1 89 ? -14.827 7.021 15.322 1.00 93.62 89 MET A N 1
ATOM 653 C CA . MET A 1 89 ? -16.131 7.618 15.583 1.00 93.62 89 MET A CA 1
ATOM 654 C C . MET A 1 89 ? -16.145 8.316 16.939 1.00 93.62 89 MET A C 1
ATOM 656 O O . MET A 1 89 ? -15.370 7.966 17.825 1.00 93.62 89 MET A O 1
ATOM 660 N N . ARG A 1 90 ? -17.049 9.283 17.098 1.00 92.62 90 ARG A N 1
ATOM 661 C CA . ARG A 1 90 ? -17.405 9.849 18.399 1.00 92.62 90 ARG A CA 1
ATOM 662 C C . ARG A 1 90 ? -18.704 9.230 18.867 1.00 92.62 90 ARG A C 1
ATOM 664 O O . ARG A 1 90 ? -19.630 9.079 18.071 1.00 92.62 90 ARG A O 1
ATOM 671 N N . ALA A 1 91 ? -18.767 8.874 20.138 1.00 90.50 91 ALA A N 1
ATOM 672 C CA . ALA A 1 91 ? -19.990 8.369 20.733 1.00 90.50 91 ALA A CA 1
ATOM 673 C C . ALA A 1 91 ? -20.109 8.840 22.179 1.00 90.50 91 ALA A C 1
ATOM 675 O O . ALA A 1 91 ? -19.102 9.116 22.826 1.00 90.50 91 ALA A O 1
ATOM 676 N N . MET A 1 92 ? -21.336 8.922 22.692 1.00 89.75 92 MET A N 1
ATOM 677 C CA . MET A 1 92 ? -21.559 9.261 24.097 1.00 89.75 92 MET A CA 1
ATOM 678 C C . MET A 1 92 ? -20.828 8.278 25.015 1.00 89.75 92 MET A C 1
ATOM 680 O O . MET A 1 92 ? -20.925 7.066 24.816 1.00 89.75 92 MET A O 1
ATOM 684 N N . ASP A 1 93 ? -20.170 8.789 26.053 1.00 84.62 93 ASP A N 1
ATOM 685 C CA . ASP A 1 93 ? -19.494 7.955 27.045 1.00 84.62 93 ASP A CA 1
ATOM 686 C C . ASP A 1 93 ? -20.506 7.392 28.052 1.00 84.62 93 ASP A C 1
ATOM 688 O O . ASP A 1 93 ? -20.714 7.902 29.155 1.00 84.62 93 ASP A O 1
ATOM 692 N N . LYS A 1 94 ? -21.252 6.378 27.601 1.00 87.69 94 LYS A N 1
ATOM 693 C CA . LYS A 1 94 ? -22.279 5.692 28.386 1.00 87.69 94 LYS A CA 1
ATOM 694 C C . LYS A 1 94 ? -22.137 4.178 28.239 1.00 87.69 94 LYS A C 1
ATOM 696 O O . LYS A 1 94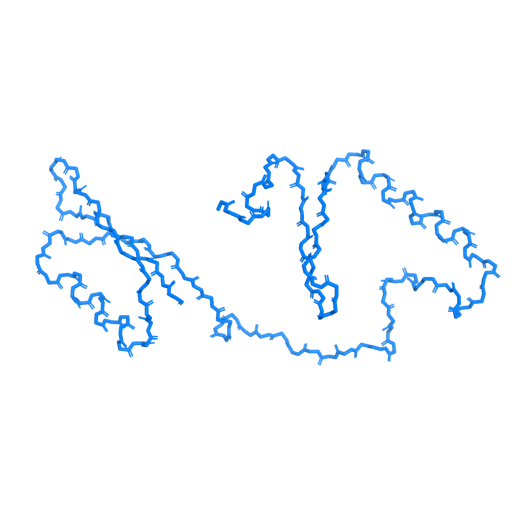 ? -21.889 3.689 27.131 1.00 87.69 94 LYS A O 1
ATOM 701 N N . PRO A 1 95 ? -22.370 3.408 29.318 1.00 85.50 95 PRO A N 1
ATOM 702 C CA . PRO A 1 95 ? -22.412 1.954 29.232 1.00 85.50 95 PRO A CA 1
ATOM 703 C C . PRO A 1 95 ? -23.382 1.473 28.144 1.00 85.50 95 PRO A C 1
ATOM 705 O O . PRO A 1 95 ? -24.506 1.961 28.045 1.00 85.50 95 PRO A O 1
ATOM 708 N N . GLY A 1 96 ? -22.948 0.501 27.340 1.00 89.50 96 GLY A N 1
ATOM 709 C CA . GLY A 1 96 ? -23.761 -0.131 26.293 1.00 89.50 96 GLY A CA 1
ATOM 710 C C . GLY A 1 96 ? -23.511 0.377 24.871 1.00 89.50 96 GLY A C 1
ATOM 711 O O . GLY A 1 96 ? -23.721 -0.388 23.935 1.00 89.50 96 GLY A O 1
ATOM 712 N N . VAL A 1 97 ? -22.969 1.586 24.692 1.00 90.44 97 VAL A N 1
ATOM 713 C CA . VAL A 1 97 ? -22.688 2.147 23.355 1.00 90.44 97 VAL A CA 1
ATOM 714 C C . VAL A 1 97 ? -21.725 1.258 22.565 1.00 90.44 97 VAL A C 1
ATOM 716 O O . VAL A 1 97 ? -22.007 0.874 21.432 1.00 90.44 97 VAL A O 1
ATOM 719 N N . LEU A 1 98 ? -20.620 0.838 23.187 1.00 90.31 98 LEU A N 1
ATOM 720 C CA . LEU A 1 98 ? -19.677 -0.085 22.553 1.00 90.31 98 LEU A CA 1
ATOM 721 C C . LEU A 1 98 ? -20.299 -1.449 22.240 1.00 90.31 98 LEU A C 1
ATOM 723 O O . LEU A 1 98 ? -19.976 -2.031 21.210 1.00 90.31 98 LEU A O 1
ATOM 727 N N . ALA A 1 99 ? -21.196 -1.952 23.092 1.00 92.50 99 ALA A N 1
ATOM 728 C CA . ALA A 1 99 ? -21.854 -3.235 22.860 1.00 92.50 99 ALA A CA 1
ATOM 729 C C . ALA A 1 99 ? -22.771 -3.189 21.629 1.00 92.50 99 ALA A C 1
ATOM 731 O O . ALA A 1 99 ? -22.857 -4.162 20.885 1.00 92.50 99 ALA A O 1
ATOM 732 N N . GLU A 1 100 ? -23.430 -2.057 21.384 1.00 93.75 100 GLU A N 1
ATOM 733 C CA . GLU A 1 100 ? -24.244 -1.860 20.186 1.00 93.75 100 GLU A CA 1
ATOM 734 C C . GLU A 1 100 ? -23.377 -1.792 18.923 1.00 93.75 100 GLU A C 1
ATOM 736 O O . GLU A 1 100 ? -23.670 -2.466 17.935 1.00 93.75 100 GLU A O 1
ATOM 741 N N . VAL A 1 101 ? -22.259 -1.062 18.976 1.00 93.31 101 VAL A N 1
ATOM 742 C CA . VAL A 1 101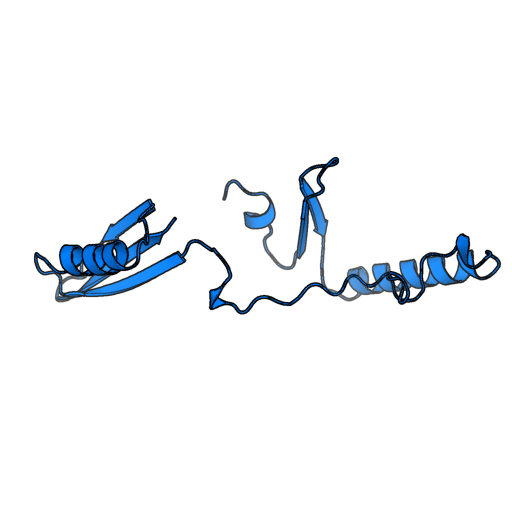 ? -21.311 -0.972 17.855 1.00 93.31 101 VAL A CA 1
ATOM 743 C C . VAL A 1 101 ? -20.725 -2.343 17.514 1.00 93.31 101 VAL A C 1
ATOM 745 O O . VAL A 1 101 ? -20.752 -2.750 16.352 1.00 93.31 101 VAL A O 1
ATOM 748 N N . THR A 1 102 ? -20.224 -3.088 18.503 1.00 93.62 102 THR A N 1
ATOM 749 C CA . THR A 1 102 ? -19.655 -4.423 18.256 1.00 93.62 102 THR A CA 1
ATOM 750 C C . THR A 1 102 ? -20.705 -5.417 17.781 1.00 93.62 102 THR A C 1
ATOM 752 O O . THR A 1 102 ? -20.395 -6.253 16.934 1.00 93.62 102 THR A O 1
ATOM 755 N N . LYS A 1 103 ? -21.955 -5.295 18.245 1.00 96.38 103 LYS A N 1
ATOM 756 C CA . LYS A 1 103 ? -23.072 -6.094 17.739 1.00 96.38 103 LYS A CA 1
ATOM 757 C C . LYS A 1 103 ? -23.339 -5.822 16.259 1.00 96.38 103 LYS A C 1
ATOM 759 O O . LYS A 1 103 ? -23.413 -6.773 15.493 1.00 96.38 103 LYS A O 1
ATOM 764 N N . ILE A 1 104 ? -23.414 -4.557 15.839 1.00 96.56 104 ILE A N 1
ATOM 765 C CA . ILE A 1 104 ? -23.621 -4.196 14.424 1.00 96.56 104 ILE A CA 1
ATOM 766 C C . ILE A 1 104 ? -22.500 -4.764 13.543 1.00 96.56 104 ILE A C 1
ATOM 768 O O . ILE A 1 104 ? -22.769 -5.296 12.465 1.00 96.56 104 ILE A O 1
ATOM 772 N N . LEU A 1 105 ? -21.247 -4.666 13.999 1.00 96.50 105 LEU A N 1
ATOM 773 C CA . LEU A 1 105 ? -20.106 -5.245 13.289 1.00 96.50 105 LEU A CA 1
ATOM 774 C C . LEU A 1 105 ? -20.219 -6.776 13.207 1.00 96.50 105 LEU A C 1
ATOM 776 O O . LEU A 1 105 ? -20.066 -7.339 12.124 1.00 96.50 105 LEU A O 1
ATOM 780 N N . GLY A 1 106 ? -20.575 -7.441 14.308 1.00 96.75 106 GLY A N 1
ATOM 781 C CA . GLY A 1 106 ? -20.786 -8.890 14.360 1.00 96.75 106 GLY A CA 1
ATOM 782 C C . GLY A 1 106 ? -21.929 -9.381 13.465 1.00 96.75 106 GLY A C 1
ATOM 783 O O . GLY A 1 106 ? -21.753 -10.356 12.736 1.00 96.75 106 GLY A O 1
ATOM 784 N N . ASP A 1 107 ? -23.058 -8.668 13.433 1.00 98.00 107 ASP A N 1
ATOM 785 C CA . ASP A 1 107 ? -24.210 -8.964 12.564 1.00 98.00 107 ASP A CA 1
ATOM 786 C C . ASP A 1 107 ? -23.838 -8.865 11.072 1.00 98.00 107 ASP A C 1
ATOM 788 O O . ASP A 1 107 ? -24.440 -9.517 10.217 1.00 98.00 107 ASP A O 1
ATOM 792 N N . ARG A 1 108 ? -22.813 -8.066 10.751 1.00 96.50 108 ARG A N 1
ATOM 793 C CA . ARG A 1 108 ? -22.224 -7.934 9.410 1.00 96.50 108 ARG A CA 1
ATOM 794 C C . ARG A 1 108 ? -21.006 -8.830 9.182 1.00 96.50 108 ARG A C 1
ATOM 796 O O . ARG A 1 108 ? -20.379 -8.709 8.136 1.00 96.50 108 ARG A O 1
ATOM 803 N N . GLN A 1 109 ? -20.698 -9.731 10.117 1.00 96.00 109 GLN A N 1
ATOM 804 C CA . GLN A 1 109 ? -19.548 -10.641 10.072 1.00 96.00 109 GLN A CA 1
ATOM 805 C C . GLN A 1 109 ? -18.194 -9.917 9.974 1.00 96.00 109 GLN A C 1
ATOM 807 O O . GLN A 1 109 ? -17.258 -10.407 9.348 1.00 96.00 109 GLN A O 1
ATOM 812 N N . ILE A 1 110 ? -18.079 -8.747 10.606 1.00 97.25 110 ILE A N 1
ATOM 813 C CA . ILE A 1 110 ? -16.843 -7.963 10.664 1.00 97.25 110 ILE A CA 1
ATOM 814 C C . ILE A 1 110 ? -16.143 -8.255 11.990 1.00 97.25 110 ILE A C 1
ATOM 816 O O . ILE A 1 110 ? -16.633 -7.898 13.064 1.00 97.25 110 ILE A O 1
ATOM 820 N N . SER A 1 111 ? -14.980 -8.896 11.916 1.00 95.62 111 SER A N 1
ATOM 821 C CA . SER A 1 111 ? -14.134 -9.154 13.081 1.00 95.62 111 SER A CA 1
ATOM 822 C C . SER A 1 111 ? -13.338 -7.912 13.484 1.00 95.62 111 SER A C 1
ATOM 824 O O . SER A 1 111 ? -12.877 -7.145 12.638 1.00 95.62 111 SER A O 1
ATOM 826 N N . ILE A 1 112 ? -13.154 -7.735 14.792 1.00 96.25 112 ILE A N 1
ATOM 827 C CA . ILE A 1 112 ? -12.371 -6.646 15.383 1.00 96.25 112 ILE A CA 1
ATOM 828 C C . ILE A 1 112 ? -11.000 -7.196 15.780 1.00 96.25 112 ILE A C 1
ATOM 830 O O . ILE A 1 112 ? -10.935 -8.147 16.555 1.00 96.25 112 ILE A O 1
ATOM 834 N N . ASP A 1 113 ? -9.937 -6.579 15.268 1.00 95.81 113 ASP A N 1
ATOM 835 C CA . ASP A 1 113 ? -8.543 -6.864 15.637 1.00 95.81 113 ASP A CA 1
ATOM 836 C C . ASP A 1 113 ? -8.154 -6.094 16.905 1.00 95.81 113 ASP A C 1
ATOM 838 O O . ASP A 1 113 ? -7.631 -6.647 17.871 1.00 95.81 113 ASP A O 1
ATOM 842 N N . ALA A 1 114 ? -8.477 -4.798 16.940 1.00 94.56 114 ALA A N 1
ATOM 843 C CA . ALA A 1 114 ? -8.202 -3.944 18.087 1.00 94.56 114 ALA A CA 1
ATOM 844 C C . ALA A 1 114 ? -9.264 -2.858 18.260 1.00 94.56 114 ALA A C 1
ATOM 846 O O . ALA A 1 114 ? -9.868 -2.382 17.299 1.00 94.56 114 ALA A O 1
ATOM 847 N N . MET A 1 115 ? -9.447 -2.420 19.502 1.00 93.25 115 MET A N 1
ATOM 848 C CA . MET A 1 115 ? -10.316 -1.305 19.857 1.00 93.25 115 MET A CA 1
ATOM 849 C C . MET A 1 115 ? -9.628 -0.429 20.901 1.00 93.25 115 MET A C 1
ATOM 851 O O . MET A 1 115 ? -8.961 -0.931 21.803 1.00 93.25 11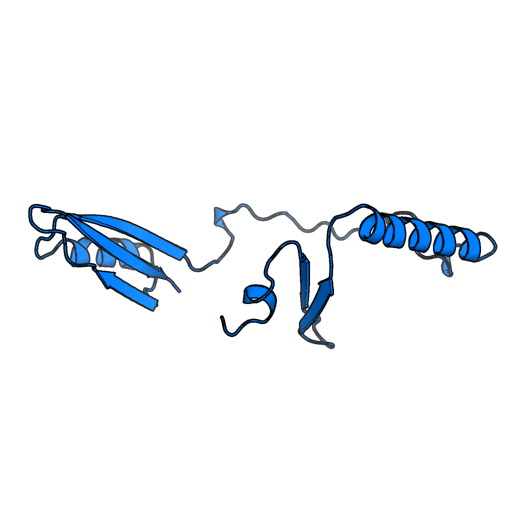5 MET A O 1
ATOM 855 N N . MET A 1 116 ? -9.809 0.883 20.786 1.00 91.56 116 MET A N 1
ATOM 856 C CA . MET A 1 116 ? -9.323 1.871 21.739 1.00 91.56 116 MET A CA 1
ATOM 857 C C . MET A 1 116 ? -10.375 2.961 21.928 1.00 91.56 116 MET A C 1
ATOM 859 O O . MET A 1 116 ? -10.796 3.587 20.959 1.00 91.56 116 MET A O 1
ATOM 863 N N . GLN A 1 117 ? -10.758 3.216 23.174 1.00 88.06 117 GLN A N 1
ATOM 864 C CA . GLN A 1 117 ? -11.546 4.384 23.556 1.00 88.06 117 GLN A CA 1
ATOM 865 C C . GLN A 1 117 ? -10.607 5.387 24.226 1.00 88.06 117 GLN A C 1
ATOM 867 O O . GLN A 1 117 ? -9.871 5.026 25.144 1.00 88.06 117 GLN A O 1
ATOM 872 N N . LYS A 1 118 ? -10.595 6.630 23.745 1.00 86.38 118 LYS A N 1
ATOM 873 C CA . LYS A 1 118 ? -9.878 7.725 24.401 1.00 86.38 118 LYS A CA 1
ATOM 874 C C . LYS A 1 118 ? -10.794 8.383 25.420 1.00 86.38 118 LYS A C 1
ATOM 876 O O . LYS A 1 118 ? -11.971 8.591 25.129 1.00 86.38 118 LYS A O 1
ATOM 881 N N . GLU A 1 119 ? -10.242 8.712 26.582 1.00 81.06 119 GLU A N 1
ATOM 882 C CA . GLU A 1 119 ? -10.976 9.450 27.608 1.00 81.06 119 GLU A CA 1
ATOM 883 C C . GLU A 1 119 ? -11.461 10.802 27.050 1.00 81.06 119 GLU A C 1
ATOM 885 O O . GLU A 1 119 ? -10.700 11.466 26.330 1.00 81.06 119 GLU A O 1
ATOM 890 N N . PRO A 1 120 ? -12.714 11.201 27.343 1.00 81.06 120 PRO A N 1
ATOM 891 C CA . PRO A 1 120 ? -13.216 12.530 27.012 1.00 81.06 120 PRO A CA 1
ATOM 892 C C . PRO A 1 120 ? -12.355 13.618 27.659 1.00 81.06 120 PRO A C 1
ATOM 894 O O . PRO A 1 120 ? -11.807 13.423 28.746 1.00 81.06 120 PRO A O 1
ATOM 897 N N . GLN A 1 121 ? -12.261 14.792 27.032 1.00 79.88 121 GLN A N 1
ATOM 898 C CA . GLN A 1 121 ? -11.689 15.955 27.717 1.00 79.88 121 GLN A CA 1
ATOM 899 C C . GLN A 1 121 ? -12.617 16.417 28.854 1.00 79.88 121 GLN A C 1
ATOM 901 O O . GLN A 1 121 ? -13.821 16.158 28.825 1.00 79.88 121 GLN A O 1
ATOM 906 N N . GLU A 1 122 ? -12.078 17.118 29.859 1.00 74.50 122 GLU A N 1
ATOM 907 C CA . GLU A 1 122 ? -12.892 17.678 30.947 1.00 74.50 122 GLU A CA 1
ATOM 908 C C . GLU A 1 122 ? -14.038 18.537 30.385 1.00 74.50 122 GLU A C 1
ATOM 910 O O . GLU A 1 122 ? -13.816 19.541 29.709 1.00 74.50 122 GLU A O 1
ATOM 915 N N . GLY A 1 123 ? -15.278 18.130 30.672 1.00 77.56 123 GLY A N 1
ATOM 916 C CA . GLY A 1 123 ? -16.491 18.793 30.187 1.00 77.56 123 GLY A CA 1
ATOM 917 C C . GLY A 1 123 ? -17.084 18.216 28.896 1.00 77.56 123 GLY A C 1
ATOM 918 O O . GLY A 1 123 ? -18.179 18.629 28.512 1.00 77.56 123 GLY A O 1
ATOM 919 N N . GLU A 1 124 ? -16.434 17.245 28.248 1.00 82.44 124 GLU A N 1
ATOM 920 C CA . GLU A 1 124 ? -17.004 16.510 27.116 1.00 82.44 124 GLU A CA 1
ATOM 921 C C . GLU A 1 124 ? -17.790 15.275 27.585 1.00 82.44 124 GLU A C 1
ATOM 923 O O . GLU A 1 124 ? -17.402 14.570 28.513 1.00 82.44 124 GLU A O 1
ATOM 928 N N . SER A 1 125 ? -18.923 15.008 26.926 1.00 83.44 125 SER A N 1
ATOM 929 C CA . SER A 1 125 ? -19.769 13.826 27.190 1.00 83.44 125 SER A CA 1
ATOM 930 C C . SER A 1 125 ? -19.624 12.727 26.132 1.00 83.44 125 SER A C 1
ATOM 932 O O . SER A 1 125 ? -20.307 11.702 26.194 1.00 83.44 125 SER A O 1
ATOM 934 N N . GLU A 1 126 ? -18.742 12.944 25.157 1.00 89.31 126 GLU A N 1
ATOM 935 C CA . GLU A 1 126 ? -18.447 12.025 24.065 1.00 89.31 126 GLU A CA 1
ATOM 936 C C . GLU A 1 126 ? -16.994 11.562 24.146 1.00 89.31 126 GLU A C 1
ATOM 938 O O . GLU A 1 126 ? -16.100 12.343 24.458 1.00 89.31 126 GLU A O 1
ATOM 943 N N . ALA A 1 127 ? -16.765 10.297 23.816 1.00 89.06 127 ALA A N 1
ATOM 944 C CA . ALA A 1 127 ? -15.450 9.695 23.701 1.00 89.06 127 ALA A CA 1
ATOM 945 C C . ALA A 1 127 ? -15.124 9.398 22.229 1.00 89.06 127 ALA A C 1
ATOM 947 O O . ALA A 1 127 ? -15.993 9.009 21.440 1.00 89.06 127 ALA A O 1
ATOM 948 N N . ASP A 1 128 ? -13.849 9.545 21.863 1.00 92.06 128 ASP A N 1
ATOM 949 C CA . ASP A 1 128 ? -13.325 9.068 20.581 1.00 92.06 128 ASP A CA 1
ATOM 950 C C . ASP A 1 128 ? -13.094 7.551 20.673 1.00 92.06 128 ASP A C 1
ATOM 952 O O . ASP A 1 128 ? -12.280 7.080 21.471 1.00 92.06 128 ASP A O 1
ATOM 956 N N . ILE A 1 129 ? -13.766 6.787 19.815 1.00 92.81 129 ILE A N 1
ATOM 957 C CA . ILE A 1 129 ? -13.621 5.336 19.695 1.00 92.81 129 ILE A CA 1
ATOM 958 C C . ILE A 1 129 ? -12.929 5.021 18.373 1.00 92.81 129 ILE A C 1
ATOM 960 O O . ILE A 1 129 ? -13.336 5.480 17.304 1.00 92.81 129 ILE A O 1
ATOM 964 N N . VAL A 1 130 ? -11.878 4.212 18.454 1.00 95.56 130 VAL A N 1
ATOM 965 C CA . VAL A 1 130 ? -11.103 3.713 17.321 1.00 95.56 130 VAL A CA 1
ATOM 966 C C . VAL A 1 130 ? -11.214 2.195 17.275 1.00 95.56 130 VAL A C 1
ATOM 968 O O . VAL A 1 130 ? -10.976 1.530 18.280 1.00 95.56 130 VAL A O 1
ATOM 971 N N . ILE A 1 131 ? -11.548 1.646 16.109 1.00 96.19 131 ILE A N 1
ATOM 972 C CA . ILE A 1 131 ? -11.658 0.206 15.854 1.00 96.19 131 ILE A CA 1
ATOM 973 C C . ILE A 1 131 ? -10.808 -0.139 14.631 1.00 96.19 131 ILE A C 1
ATOM 975 O O . ILE A 1 131 ? -10.911 0.515 13.593 1.00 96.19 131 ILE A O 1
ATOM 979 N N . LEU A 1 132 ? -9.982 -1.173 14.755 1.00 97.19 132 LEU A N 1
ATOM 980 C CA . LEU A 1 132 ? -9.288 -1.830 13.652 1.00 97.19 132 LEU A CA 1
ATOM 981 C C . LEU A 1 132 ? -10.007 -3.144 13.343 1.00 97.19 132 LEU A C 1
ATOM 983 O O . LEU A 1 132 ? -10.224 -3.945 14.254 1.00 97.19 132 LEU A O 1
ATOM 987 N N . THR A 1 133 ? -10.388 -3.365 12.086 1.00 97.06 133 THR A N 1
ATOM 988 C CA . THR A 1 133 ? -10.998 -4.633 11.647 1.00 97.06 133 THR A CA 1
ATOM 989 C C . THR A 1 133 ? -9.948 -5.600 11.101 1.00 97.06 133 THR A C 1
ATOM 991 O O . THR A 1 133 ? -8.841 -5.182 10.753 1.00 97.06 133 THR A O 1
ATOM 994 N N . HIS A 1 134 ? -10.314 -6.878 11.000 1.00 87.69 134 HIS A N 1
ATOM 995 C CA . HIS A 1 134 ? -9.589 -7.860 10.187 1.00 87.69 134 HIS A CA 1
ATOM 996 C C . HIS A 1 134 ? -10.026 -7.839 8.721 1.00 87.69 134 HIS A C 1
ATOM 998 O O . HIS A 1 134 ? -11.137 -7.324 8.448 1.00 87.69 134 HIS A O 1
#

Sequence (134 aa):
EKRLIANVNGAMNAVVVKGDAVGPTLYYGAGAGAEPTASAVVADLVDIARLQSASTEQRVPYLGFKLDQQLTLPILPIAEVSSAYYLRMRAMDKPGVLAEVTKILGDRQISIDAMMQKEPQEGESEADIVILTH